Protein AF-A0A945M5W0-F1 (afdb_monomer_lite)

Radius of gyration: 27.06 Å; chains: 1; bounding box: 63×26×63 Å

Structure (mmCIF, N/CA/C/O backbone):
data_AF-A0A945M5W0-F1
#
_entry.id   AF-A0A945M5W0-F1
#
loop_
_atom_site.group_PDB
_atom_site.id
_atom_site.type_symbol
_atom_site.label_atom_id
_atom_site.label_alt_id
_atom_site.label_comp_id
_atom_site.label_asym_id
_atom_site.label_entity_id
_atom_site.label_seq_id
_atom_site.pdbx_PDB_ins_code
_atom_site.Cartn_x
_atom_site.Cartn_y
_atom_site.Cartn_z
_atom_site.occupancy
_atom_site.B_iso_or_equiv
_atom_site.auth_seq_id
_atom_site.auth_comp_id
_atom_site.auth_asym_id
_atom_site.auth_atom_id
_atom_site.pdbx_PDB_model_num
ATOM 1 N N . MET A 1 1 ? -5.757 -14.626 -13.364 1.00 66.06 1 MET A N 1
ATOM 2 C CA . MET A 1 1 ? -4.771 -13.659 -12.830 1.00 66.06 1 MET A CA 1
ATOM 3 C C . MET A 1 1 ? -3.350 -13.967 -13.310 1.00 66.06 1 MET A C 1
ATOM 5 O O . MET A 1 1 ? -2.745 -13.095 -13.914 1.00 66.06 1 MET A O 1
ATOM 9 N N . ASN A 1 2 ? -2.862 -15.208 -13.174 1.00 87.44 2 ASN A N 1
ATOM 10 C CA . ASN A 1 2 ? -1.479 -15.574 -13.539 1.00 87.44 2 ASN A CA 1
ATOM 11 C C . ASN A 1 2 ? -1.146 -15.412 -15.039 1.00 87.44 2 ASN A C 1
ATOM 13 O O . ASN A 1 2 ? -0.086 -14.895 -15.370 1.00 87.44 2 ASN A O 1
ATOM 17 N N . ALA A 1 3 ? -2.058 -15.782 -15.948 1.00 92.12 3 ALA A N 1
ATOM 18 C CA . ALA A 1 3 ? -1.812 -15.684 -17.393 1.00 92.12 3 ALA A CA 1
ATOM 19 C C . ALA A 1 3 ? -1.779 -14.235 -17.915 1.00 92.12 3 ALA A C 1
ATOM 21 O O . ALA A 1 3 ? -0.955 -13.905 -18.759 1.00 92.12 3 ALA A O 1
ATOM 22 N N . VAL A 1 4 ? -2.647 -13.361 -17.389 1.00 93.12 4 VAL A N 1
ATOM 23 C CA . VAL A 1 4 ? -2.713 -11.944 -17.795 1.00 93.12 4 VAL A CA 1
ATOM 24 C C . VAL A 1 4 ? -1.453 -11.203 -17.356 1.00 93.12 4 VAL A C 1
ATOM 26 O O . VAL A 1 4 ? -0.851 -10.489 -18.151 1.00 93.12 4 VAL A O 1
ATOM 29 N N . PHE A 1 5 ? -1.017 -11.419 -16.113 1.00 89.88 5 PHE A N 1
ATOM 30 C CA . PHE A 1 5 ? 0.229 -10.848 -15.607 1.00 89.88 5 PHE A CA 1
ATOM 31 C C . PHE A 1 5 ? 1.432 -11.305 -16.438 1.00 89.88 5 PHE A C 1
ATOM 33 O O . PHE A 1 5 ? 2.219 -10.481 -16.900 1.00 89.88 5 PHE A O 1
ATOM 40 N N . PHE A 1 6 ? 1.527 -12.613 -16.692 1.00 93.06 6 PHE A N 1
ATOM 41 C CA . PHE A 1 6 ? 2.590 -13.168 -17.521 1.00 93.06 6 PHE A CA 1
ATOM 42 C C . PHE A 1 6 ? 2.582 -12.581 -18.939 1.00 93.06 6 PHE A C 1
ATOM 44 O O . PHE A 1 6 ? 3.639 -12.229 -19.453 1.00 93.06 6 PHE A O 1
ATOM 51 N N . ALA A 1 7 ? 1.405 -12.405 -19.549 1.00 95.19 7 ALA A N 1
ATOM 52 C CA . ALA A 1 7 ? 1.280 -11.799 -20.871 1.00 95.19 7 ALA A CA 1
ATOM 53 C C . ALA A 1 7 ? 1.796 -10.351 -20.905 1.00 95.19 7 ALA A C 1
ATOM 55 O O . ALA A 1 7 ? 2.530 -10.000 -21.823 1.00 95.19 7 ALA A O 1
ATOM 56 N N . ILE A 1 8 ? 1.475 -9.524 -19.902 1.00 92.38 8 ILE A N 1
ATOM 57 C CA . ILE A 1 8 ? 1.952 -8.130 -19.834 1.00 92.38 8 ILE A CA 1
ATOM 58 C C . ILE A 1 8 ? 3.480 -8.084 -19.715 1.00 92.38 8 ILE A C 1
ATOM 60 O O . ILE A 1 8 ? 4.125 -7.321 -20.433 1.00 92.38 8 ILE A O 1
ATOM 64 N N . VAL A 1 9 ? 4.065 -8.930 -18.861 1.00 91.31 9 VAL A N 1
ATOM 65 C CA . VAL A 1 9 ? 5.526 -9.034 -18.715 1.00 91.31 9 VAL A CA 1
ATOM 66 C C . VAL A 1 9 ? 6.163 -9.493 -20.027 1.00 91.31 9 VAL A C 1
ATOM 68 O O . VAL A 1 9 ? 7.097 -8.858 -20.509 1.00 91.31 9 VAL A O 1
ATOM 71 N N . LEU A 1 10 ? 5.632 -10.548 -20.649 1.00 94.25 10 LEU A N 1
ATOM 72 C CA . LEU A 1 10 ? 6.146 -11.076 -21.913 1.00 94.25 10 LEU A CA 1
ATOM 73 C C . LEU A 1 10 ? 6.102 -10.019 -23.025 1.00 94.25 10 LEU A C 1
ATOM 75 O O . LEU A 1 10 ? 7.087 -9.833 -23.734 1.00 94.25 10 LEU A O 1
ATOM 79 N N . ILE A 1 11 ? 4.993 -9.285 -23.146 1.00 94.25 11 ILE A N 1
ATOM 80 C CA . ILE A 1 11 ? 4.850 -8.193 -24.117 1.00 94.25 11 ILE A CA 1
ATOM 81 C C . ILE A 1 11 ? 5.880 -7.093 -23.844 1.00 94.25 11 ILE A C 1
ATOM 83 O O . ILE A 1 11 ? 6.539 -6.649 -24.779 1.00 94.25 11 ILE A O 1
ATOM 87 N N . ALA A 1 12 ? 6.069 -6.676 -22.589 1.00 90.81 12 ALA A N 1
ATOM 88 C CA . ALA A 1 12 ? 7.044 -5.643 -22.238 1.00 90.81 12 ALA A CA 1
ATOM 89 C C . ALA A 1 12 ? 8.479 -6.041 -22.631 1.00 90.81 12 ALA A C 1
ATOM 91 O O . ALA A 1 12 ? 9.193 -5.243 -23.240 1.00 90.81 12 ALA A O 1
ATOM 92 N N . PHE A 1 13 ? 8.871 -7.291 -22.365 1.00 91.56 13 PHE A N 1
ATOM 93 C CA . PHE A 1 13 ? 10.170 -7.831 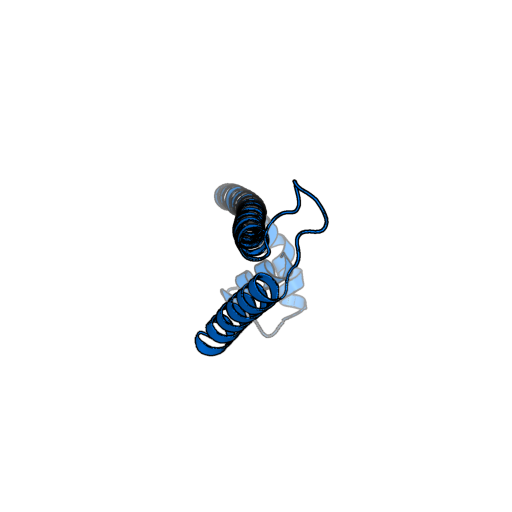-22.777 1.00 91.56 13 PHE A CA 1
ATOM 94 C C . PHE A 1 13 ? 10.314 -7.915 -24.301 1.00 91.56 13 PHE A C 1
ATOM 96 O O . PHE A 1 13 ? 11.343 -7.506 -24.834 1.00 91.56 13 PHE A O 1
ATOM 103 N N . LEU A 1 14 ? 9.293 -8.397 -25.018 1.00 94.12 14 LEU A N 1
ATOM 104 C CA . LEU A 1 14 ? 9.318 -8.470 -26.483 1.00 94.12 14 LEU A CA 1
ATOM 105 C C . LEU A 1 14 ? 9.420 -7.080 -27.123 1.00 94.12 14 LEU A C 1
ATOM 107 O O . LEU A 1 14 ? 10.178 -6.897 -28.072 1.00 94.12 14 LEU A O 1
ATOM 111 N N . VAL A 1 15 ? 8.704 -6.089 -26.587 1.00 91.31 15 VAL A N 1
ATOM 112 C CA . VAL A 1 15 ? 8.770 -4.698 -27.058 1.00 91.31 15 VAL A CA 1
ATOM 113 C C . VAL A 1 15 ? 10.143 -4.090 -26.779 1.00 91.31 15 VAL A C 1
ATOM 115 O O . VAL A 1 15 ? 10.696 -3.432 -27.659 1.00 91.31 15 VAL A O 1
ATOM 118 N N . ALA A 1 16 ? 10.716 -4.322 -25.595 1.00 89.69 16 ALA A N 1
ATOM 119 C CA . ALA A 1 16 ? 12.062 -3.858 -25.262 1.00 89.69 16 ALA A CA 1
ATOM 120 C C . ALA A 1 16 ? 13.122 -4.502 -26.169 1.00 89.69 16 ALA A C 1
ATOM 122 O O . ALA A 1 16 ? 13.976 -3.793 -26.694 1.00 89.69 16 ALA A O 1
ATOM 123 N N . ALA A 1 17 ? 13.020 -5.809 -26.427 1.00 89.75 17 ALA A N 1
ATOM 124 C CA . ALA A 1 17 ? 13.919 -6.539 -27.319 1.00 89.75 17 ALA A CA 1
ATOM 125 C C . ALA A 1 17 ? 13.802 -6.076 -28.779 1.00 89.75 17 ALA A C 1
ATOM 127 O O . ALA A 1 17 ? 14.815 -5.851 -29.439 1.00 89.75 17 ALA A O 1
ATOM 128 N N . PHE A 1 18 ? 12.578 -5.878 -29.280 1.00 91.38 18 PHE A N 1
ATOM 129 C CA . PHE A 1 18 ? 12.362 -5.356 -30.629 1.00 91.38 18 PHE A CA 1
ATOM 130 C C . PHE A 1 18 ? 12.930 -3.944 -30.765 1.00 91.38 18 PHE A C 1
ATOM 132 O O . PHE A 1 18 ? 13.687 -3.671 -31.694 1.00 91.38 18 PHE A O 1
ATOM 139 N N . ARG A 1 19 ? 12.645 -3.070 -29.788 1.00 87.56 19 ARG A N 1
ATOM 140 C CA . ARG A 1 19 ? 13.221 -1.723 -29.743 1.00 87.56 19 ARG A CA 1
ATOM 141 C C . ARG A 1 19 ? 14.740 -1.766 -29.680 1.00 87.56 19 ARG A C 1
ATOM 143 O O . ARG A 1 19 ? 15.353 -1.008 -30.409 1.00 87.56 19 ARG A O 1
ATOM 150 N N . GLN A 1 20 ? 15.342 -2.652 -28.888 1.00 86.50 20 GLN A N 1
ATOM 151 C CA . GLN A 1 20 ? 16.797 -2.796 -28.784 1.00 86.50 20 GLN A CA 1
ATOM 152 C C . GLN A 1 20 ? 17.451 -3.110 -30.137 1.00 86.50 20 GLN A C 1
ATOM 154 O O . GLN A 1 20 ? 18.525 -2.589 -30.421 1.00 86.50 20 GLN A O 1
ATOM 159 N N . LEU A 1 21 ? 16.814 -3.944 -30.964 1.00 84.25 21 LEU A N 1
ATOM 160 C CA . LEU A 1 21 ? 17.350 -4.357 -32.262 1.00 84.25 21 LEU A CA 1
ATOM 161 C C . LEU A 1 21 ? 17.160 -3.293 -33.353 1.00 84.25 21 LEU A C 1
ATOM 163 O O . LEU A 1 21 ? 18.017 -3.145 -34.219 1.00 84.25 21 LEU A O 1
ATOM 167 N N . THR A 1 22 ? 16.049 -2.552 -33.326 1.00 81.94 22 THR A N 1
ATOM 168 C CA . THR A 1 22 ? 15.758 -1.490 -34.307 1.00 81.94 22 THR A CA 1
ATOM 169 C C . THR A 1 22 ? 16.324 -0.122 -33.913 1.00 81.94 22 THR A C 1
ATOM 171 O O . THR A 1 22 ? 16.142 0.848 -34.647 1.00 81.94 22 THR A O 1
ATOM 174 N N . TRP A 1 23 ? 16.948 -0.009 -32.739 1.00 77.44 23 TRP A N 1
ATOM 175 C CA . TRP A 1 23 ? 17.454 1.252 -32.205 1.00 77.44 23 TRP A CA 1
ATOM 176 C C . TRP A 1 23 ? 18.842 1.581 -32.749 1.00 77.44 23 TRP A C 1
ATOM 178 O O . TRP A 1 23 ? 19.765 0.773 -32.670 1.00 77.44 23 TRP A O 1
ATOM 188 N N . ILE A 1 24 ? 18.996 2.809 -33.238 1.00 72.31 24 ILE A N 1
ATOM 189 C CA . ILE A 1 24 ? 20.288 3.403 -33.576 1.00 72.31 24 ILE A CA 1
ATOM 190 C C . ILE A 1 24 ? 20.570 4.445 -32.486 1.00 72.31 24 ILE A C 1
ATOM 192 O O . ILE A 1 24 ? 19.733 5.330 -32.291 1.00 72.31 24 ILE A O 1
ATOM 196 N N . PRO A 1 25 ? 21.684 4.348 -31.738 1.00 71.81 25 PRO A N 1
ATOM 197 C CA . PRO A 1 25 ? 22.001 5.325 -30.703 1.00 71.81 25 PRO A CA 1
ATOM 198 C C . PRO A 1 25 ? 22.198 6.707 -31.338 1.00 71.81 25 PRO A C 1
ATOM 200 O O . PRO A 1 25 ? 23.090 6.894 -32.161 1.00 71.81 25 PRO A O 1
ATOM 203 N N . VAL A 1 26 ? 21.332 7.657 -30.971 1.00 67.12 26 VAL A N 1
ATOM 204 C CA . VAL A 1 26 ? 21.420 9.068 -31.393 1.00 67.12 26 VAL A CA 1
ATOM 205 C C . VAL A 1 26 ? 22.448 9.829 -30.548 1.00 67.12 26 VAL A C 1
ATOM 207 O O . VAL A 1 26 ? 23.135 10.696 -31.077 1.00 67.12 26 VAL A O 1
ATOM 210 N N . ASP A 1 27 ? 22.621 9.435 -29.281 1.00 75.50 27 ASP A N 1
ATOM 211 C CA . ASP A 1 27 ? 23.532 10.057 -28.317 1.00 75.50 27 ASP A CA 1
ATOM 212 C C . ASP A 1 27 ? 24.395 9.001 -27.604 1.00 75.50 27 ASP A C 1
ATOM 214 O O . ASP A 1 27 ? 23.951 7.874 -27.369 1.00 75.50 27 ASP A O 1
ATOM 218 N N . LEU A 1 28 ? 25.622 9.379 -27.220 1.00 66.12 28 LEU A N 1
ATOM 219 C CA . LEU A 1 28 ? 26.600 8.512 -26.536 1.00 66.12 28 LEU A CA 1
ATOM 220 C C . LEU A 1 28 ? 26.149 8.070 -25.127 1.00 66.12 28 LEU A C 1
ATOM 222 O O . LEU A 1 28 ? 26.664 7.082 -24.613 1.00 66.12 28 LEU A O 1
ATOM 226 N N . ASP A 1 29 ? 25.201 8.795 -24.523 1.00 72.12 29 ASP A N 1
ATOM 227 C CA . ASP A 1 29 ? 24.698 8.592 -23.152 1.00 72.12 29 ASP A CA 1
ATOM 228 C C . ASP A 1 29 ? 23.225 8.119 -23.124 1.00 72.12 29 ASP A C 1
ATOM 230 O O . ASP A 1 29 ? 22.542 8.150 -22.099 1.00 72.12 29 ASP A O 1
ATOM 234 N N . ALA A 1 30 ? 22.683 7.703 -24.275 1.00 77.19 30 ALA A N 1
ATOM 235 C CA . ALA A 1 30 ? 21.305 7.235 -24.359 1.00 77.19 30 ALA A CA 1
ATOM 236 C C . ALA A 1 30 ? 21.147 5.857 -23.691 1.00 77.19 30 ALA A C 1
ATOM 238 O O . ALA A 1 30 ? 21.719 4.863 -24.141 1.00 77.19 30 ALA A O 1
ATOM 239 N N . LYS A 1 31 ? 20.302 5.786 -22.653 1.00 80.56 31 LYS A N 1
ATOM 240 C CA . LYS A 1 31 ? 19.946 4.528 -21.978 1.00 80.56 31 LYS A CA 1
ATOM 241 C C . LYS A 1 31 ? 19.346 3.527 -22.958 1.00 80.56 31 LYS A C 1
ATOM 243 O O . LYS A 1 31 ? 18.430 3.850 -23.719 1.00 80.56 31 LYS A O 1
ATOM 248 N N . THR A 1 32 ? 19.820 2.287 -22.897 1.00 86.75 32 THR A N 1
ATOM 249 C CA . THR A 1 32 ? 19.315 1.232 -23.782 1.00 86.75 32 THR A CA 1
ATOM 250 C C . THR A 1 32 ? 17.883 0.829 -23.404 1.00 86.75 32 THR A C 1
ATOM 252 O O . THR A 1 32 ? 17.529 0.856 -22.223 1.00 86.75 32 THR A O 1
ATOM 255 N N . PRO A 1 33 ? 17.033 0.418 -24.363 1.00 86.88 33 PRO A N 1
ATOM 256 C CA . PRO A 1 33 ? 15.684 -0.074 -24.076 1.00 86.88 33 PRO A CA 1
ATOM 257 C C . PRO A 1 33 ? 15.601 -1.144 -22.973 1.00 86.88 33 PRO A C 1
ATOM 259 O O . PRO A 1 33 ? 14.686 -1.097 -22.150 1.00 86.88 33 PRO A O 1
ATOM 262 N N . MET A 1 34 ? 16.557 -2.078 -22.913 1.00 87.50 34 MET A N 1
ATOM 263 C CA . MET A 1 34 ? 16.612 -3.102 -21.856 1.00 87.50 34 MET A CA 1
ATOM 264 C C . MET A 1 34 ? 17.013 -2.543 -20.483 1.00 87.50 34 MET A C 1
ATOM 266 O O . MET A 1 34 ? 16.492 -2.979 -19.453 1.00 87.50 34 MET A O 1
ATOM 270 N N . GLU A 1 35 ? 17.911 -1.562 -20.450 1.00 89.88 35 GLU A N 1
ATOM 271 C CA . GLU A 1 35 ? 18.295 -0.860 -19.224 1.00 89.88 35 GLU A CA 1
ATOM 272 C C . GLU A 1 35 ? 17.144 0.007 -18.699 1.00 89.88 35 GLU A C 1
ATOM 274 O O . GLU A 1 35 ? 16.823 -0.041 -17.513 1.00 89.88 35 GLU A O 1
ATOM 279 N N . ALA A 1 36 ? 16.454 0.728 -19.588 1.00 89.69 36 ALA A N 1
ATOM 280 C CA . ALA A 1 36 ? 15.281 1.526 -19.248 1.00 89.69 36 ALA A CA 1
ATOM 281 C C . ALA A 1 36 ? 14.139 0.661 -18.688 1.00 89.69 36 ALA A C 1
ATOM 283 O O . ALA A 1 36 ? 13.519 1.040 -17.695 1.00 89.69 36 ALA A O 1
ATOM 284 N N . LEU A 1 37 ? 13.899 -0.519 -19.277 1.00 91.19 37 LEU A N 1
ATOM 285 C CA . LEU A 1 37 ? 12.961 -1.513 -18.743 1.00 91.19 37 LEU A CA 1
ATOM 286 C C . LEU A 1 37 ? 13.352 -1.924 -17.316 1.00 91.19 37 LEU A C 1
ATOM 288 O O . LEU A 1 37 ? 12.516 -1.896 -16.417 1.00 91.19 37 LEU A O 1
ATOM 292 N N . SER A 1 38 ? 14.622 -2.278 -17.105 1.00 91.75 38 SER A N 1
ATOM 293 C CA . SER A 1 38 ? 15.120 -2.758 -15.811 1.00 91.75 38 SER A CA 1
ATOM 294 C C . SER A 1 38 ? 14.999 -1.694 -14.719 1.00 91.75 38 SER A C 1
ATOM 296 O O . SER A 1 38 ? 14.478 -1.980 -13.642 1.00 91.75 38 SER A O 1
ATOM 298 N N . ILE A 1 39 ? 15.414 -0.457 -15.006 1.00 94.31 39 ILE A N 1
ATOM 299 C CA . ILE A 1 39 ? 15.291 0.673 -14.073 1.00 94.31 39 ILE A CA 1
ATOM 300 C C . ILE A 1 39 ? 13.816 0.934 -13.756 1.00 94.31 39 ILE A C 1
ATOM 302 O O . ILE A 1 39 ? 13.443 0.975 -12.587 1.00 94.31 39 ILE A O 1
ATOM 306 N N . GLY A 1 40 ? 12.956 1.005 -14.778 1.00 93.31 40 GLY A N 1
ATOM 307 C CA . GLY A 1 40 ? 11.523 1.229 -14.583 1.00 93.31 40 GLY A CA 1
ATOM 308 C C . GLY A 1 40 ? 10.845 0.145 -13.737 1.00 93.31 40 GLY A C 1
ATOM 309 O O . GLY A 1 40 ? 9.969 0.455 -12.932 1.00 93.31 40 GLY A O 1
ATOM 310 N N . MET A 1 41 ? 11.266 -1.119 -13.866 1.00 92.75 41 MET A N 1
ATOM 311 C CA . MET A 1 41 ? 10.772 -2.215 -13.023 1.00 92.75 41 MET A CA 1
ATOM 312 C C . MET A 1 41 ? 11.177 -2.045 -11.555 1.00 92.75 41 MET A C 1
ATOM 314 O O . MET A 1 41 ? 10.342 -2.245 -10.670 1.00 92.75 41 MET A O 1
ATOM 318 N N . ILE A 1 42 ? 12.433 -1.677 -11.287 1.00 95.25 42 ILE A N 1
ATOM 319 C CA . ILE A 1 42 ? 12.929 -1.451 -9.922 1.00 95.25 42 ILE A CA 1
ATOM 320 C C . ILE A 1 42 ? 12.255 -0.230 -9.291 1.00 95.25 42 ILE A C 1
ATOM 322 O O . ILE A 1 42 ? 11.804 -0.317 -8.149 1.00 95.25 42 ILE A O 1
ATOM 326 N N . ASP A 1 43 ? 12.102 0.862 -10.037 1.00 96.44 43 ASP A N 1
ATOM 327 C CA . ASP A 1 43 ? 11.430 2.075 -9.561 1.00 96.44 43 ASP A CA 1
ATOM 328 C C . ASP A 1 43 ? 9.956 1.808 -9.235 1.00 96.44 43 ASP A C 1
ATOM 330 O O . ASP A 1 43 ? 9.466 2.201 -8.174 1.00 96.44 43 ASP A O 1
ATOM 334 N N . ALA A 1 44 ? 9.247 1.077 -10.102 1.00 94.56 44 ALA A N 1
ATOM 335 C CA . ALA A 1 44 ? 7.857 0.692 -9.863 1.00 94.56 44 ALA A CA 1
ATOM 336 C C . ALA A 1 44 ? 7.712 -0.215 -8.630 1.00 94.56 44 ALA A C 1
ATOM 338 O O . ALA A 1 44 ? 6.780 -0.043 -7.834 1.00 94.56 44 ALA A O 1
ATOM 339 N N . ALA A 1 45 ? 8.638 -1.161 -8.444 1.00 95.62 45 ALA A N 1
ATOM 340 C CA . ALA A 1 45 ? 8.678 -2.003 -7.254 1.00 95.62 45 ALA A CA 1
ATOM 341 C C . ALA A 1 45 ? 8.929 -1.165 -5.990 1.00 95.62 45 ALA A C 1
ATOM 343 O O . ALA A 1 45 ? 8.194 -1.303 -5.011 1.00 95.62 45 ALA A O 1
ATOM 344 N N . GLY A 1 46 ? 9.901 -0.250 -6.026 1.00 97.00 46 GLY A N 1
ATOM 345 C CA . GLY A 1 46 ? 10.209 0.664 -4.926 1.00 97.00 46 GLY A CA 1
ATOM 346 C C . GLY A 1 46 ? 9.015 1.538 -4.544 1.00 97.00 46 GLY A C 1
ATOM 347 O O . GLY A 1 46 ? 8.612 1.554 -3.382 1.00 97.00 46 GLY A O 1
ATOM 348 N N . ALA A 1 47 ? 8.380 2.182 -5.526 1.00 97.06 47 ALA A N 1
ATOM 349 C CA . ALA A 1 47 ? 7.191 3.004 -5.312 1.00 97.06 47 ALA A CA 1
ATOM 350 C C . ALA A 1 47 ? 6.036 2.207 -4.683 1.00 97.06 47 ALA A C 1
ATOM 352 O O . ALA A 1 47 ? 5.375 2.689 -3.760 1.00 97.06 47 ALA A O 1
ATOM 353 N N . SER A 1 48 ? 5.826 0.967 -5.135 1.00 96.94 48 SER A N 1
ATOM 354 C CA . SER A 1 48 ? 4.803 0.073 -4.578 1.00 96.94 48 SER A CA 1
ATOM 355 C C . SER A 1 48 ? 5.075 -0.261 -3.109 1.00 96.94 48 SER A C 1
ATOM 357 O O . SER A 1 48 ? 4.152 -0.245 -2.294 1.00 96.94 48 SER A O 1
ATOM 359 N N . VAL A 1 49 ? 6.337 -0.518 -2.745 1.00 97.38 49 VAL A N 1
ATOM 360 C CA . VAL A 1 49 ? 6.743 -0.780 -1.353 1.00 97.38 49 VAL A CA 1
ATOM 361 C C . VAL A 1 49 ? 6.552 0.461 -0.485 1.00 97.38 49 VAL A C 1
ATOM 363 O O . VAL A 1 49 ? 5.973 0.359 0.596 1.00 97.38 49 VAL A O 1
ATOM 366 N N . THR A 1 50 ? 6.978 1.636 -0.951 1.00 97.19 50 THR A N 1
ATOM 367 C CA . THR A 1 50 ? 6.788 2.899 -0.222 1.00 97.19 50 THR A CA 1
ATOM 368 C C . THR A 1 50 ? 5.309 3.174 0.038 1.00 97.19 50 THR A C 1
ATOM 370 O O . THR A 1 50 ? 4.939 3.510 1.164 1.00 97.19 50 THR A O 1
ATOM 373 N N . LEU A 1 51 ? 4.450 2.973 -0.966 1.00 97.44 51 LEU A N 1
ATOM 374 C CA . LEU A 1 51 ? 3.002 3.120 -0.821 1.00 97.44 51 LEU A CA 1
ATOM 375 C C . LEU A 1 51 ? 2.434 2.125 0.200 1.00 97.44 51 LEU A C 1
ATOM 377 O O . LEU A 1 51 ? 1.693 2.522 1.099 1.00 97.44 51 LEU A O 1
ATOM 381 N N . ALA A 1 52 ? 2.799 0.845 0.087 1.00 97.31 52 ALA A N 1
ATOM 382 C CA . ALA A 1 52 ? 2.327 -0.198 0.990 1.00 97.31 52 ALA A CA 1
ATOM 383 C C . ALA A 1 52 ? 2.731 0.080 2.445 1.00 97.31 52 ALA A C 1
ATOM 385 O O . ALA A 1 52 ? 1.884 0.008 3.332 1.00 97.31 52 ALA A O 1
ATOM 386 N N . ILE A 1 53 ? 3.989 0.459 2.695 1.00 97.06 53 ILE A N 1
ATOM 387 C CA 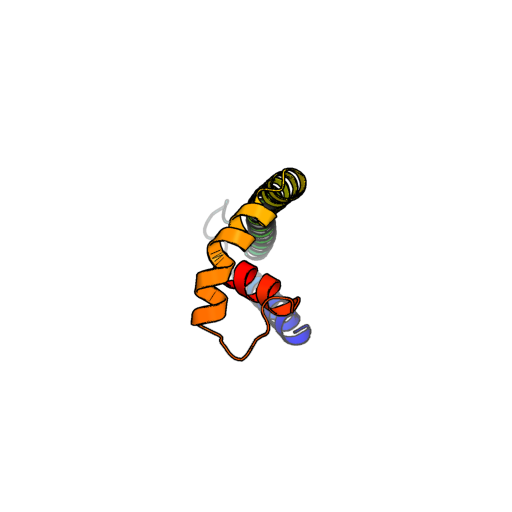. ILE A 1 53 ? 4.463 0.819 4.040 1.00 97.06 53 ILE A CA 1
ATOM 388 C C . ILE A 1 53 ? 3.725 2.052 4.567 1.00 97.06 53 ILE A C 1
ATOM 390 O O . ILE A 1 53 ? 3.323 2.056 5.729 1.00 97.06 53 ILE A O 1
ATOM 394 N N . GLY A 1 54 ? 3.496 3.068 3.729 1.00 95.94 54 GLY A N 1
ATOM 395 C CA . GLY A 1 54 ? 2.725 4.251 4.115 1.00 95.94 54 GLY A CA 1
ATOM 396 C C . GLY A 1 54 ? 1.315 3.892 4.592 1.00 95.94 54 GLY A C 1
ATOM 397 O O . GLY A 1 54 ? 0.900 4.303 5.675 1.00 95.94 54 GLY A O 1
ATOM 398 N N . LEU A 1 55 ? 0.605 3.058 3.829 1.00 97.12 55 LEU A N 1
ATOM 399 C CA . LEU A 1 55 ? -0.744 2.603 4.181 1.00 97.12 55 LEU A CA 1
ATOM 400 C C . LEU A 1 55 ? -0.751 1.706 5.426 1.00 97.12 55 LEU A C 1
ATOM 402 O O . LEU A 1 55 ? -1.578 1.899 6.317 1.00 97.12 55 LEU A O 1
ATOM 406 N N . VAL A 1 56 ? 0.185 0.758 5.525 1.00 96.81 56 VAL A N 1
ATOM 407 C CA . VAL A 1 56 ? 0.323 -0.121 6.699 1.00 96.81 56 VAL A CA 1
ATOM 408 C C . VAL A 1 56 ? 0.618 0.690 7.956 1.00 96.81 56 VAL A C 1
ATOM 410 O O . VAL A 1 56 ? 0.030 0.412 8.996 1.00 96.81 56 VAL A O 1
ATOM 413 N N . GLY A 1 57 ? 1.477 1.707 7.873 1.00 96.06 57 GLY A N 1
ATOM 414 C CA . GLY A 1 57 ? 1.803 2.578 9.001 1.00 96.06 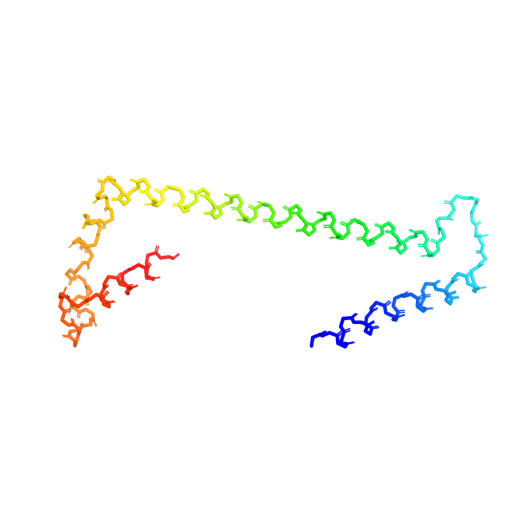57 GLY A CA 1
ATOM 415 C C . GLY A 1 57 ? 0.579 3.314 9.542 1.00 96.06 57 GLY A C 1
ATOM 416 O O . GLY A 1 57 ? 0.336 3.294 10.749 1.00 96.06 57 GLY A O 1
ATOM 417 N N . VAL A 1 58 ? -0.233 3.899 8.655 1.00 96.31 58 VAL A N 1
ATOM 418 C CA . VAL A 1 58 ? -1.484 4.569 9.045 1.00 96.31 58 VAL A CA 1
ATOM 419 C C . VAL A 1 58 ? -2.442 3.573 9.697 1.00 96.31 58 VAL A C 1
ATOM 421 O O . VAL A 1 58 ? -2.910 3.811 10.807 1.00 96.31 58 VAL A O 1
ATOM 424 N N . MET A 1 59 ? -2.687 2.421 9.071 1.00 96.44 59 MET A N 1
ATOM 425 C CA . MET A 1 59 ? -3.588 1.410 9.636 1.00 96.44 59 MET A CA 1
ATOM 426 C C . MET A 1 59 ? -3.090 0.876 10.983 1.00 96.44 59 MET A C 1
ATOM 428 O O . MET A 1 59 ? -3.882 0.725 11.909 1.00 96.44 59 MET A O 1
ATOM 432 N N . ALA A 1 60 ? -1.788 0.628 11.129 1.00 96.62 60 ALA A N 1
ATOM 433 C CA . ALA A 1 60 ? -1.193 0.179 12.383 1.00 96.62 60 ALA A CA 1
ATOM 434 C C . ALA A 1 60 ? -1.354 1.220 13.501 1.00 96.62 60 ALA A C 1
ATOM 436 O O . ALA A 1 60 ? -1.670 0.847 14.630 1.00 96.62 60 ALA A O 1
ATOM 437 N N . LEU A 1 61 ? -1.203 2.513 13.189 1.00 96.00 61 LEU A N 1
ATOM 438 C CA . LEU A 1 61 ? -1.455 3.605 14.131 1.00 96.00 61 LEU A CA 1
ATOM 439 C C . LEU A 1 61 ? -2.919 3.616 14.587 1.00 96.00 61 LEU A C 1
ATOM 441 O O . LEU A 1 61 ? -3.186 3.624 15.788 1.00 96.00 61 LEU A O 1
ATOM 445 N N . PHE A 1 62 ? -3.860 3.583 13.641 1.00 94.06 62 PHE A N 1
ATOM 446 C CA . PHE A 1 62 ? -5.292 3.593 13.947 1.00 94.06 62 PHE A CA 1
ATOM 447 C C . PHE A 1 62 ? -5.706 2.361 14.758 1.00 94.06 62 PHE A C 1
ATOM 449 O O . PHE A 1 62 ? -6.358 2.499 15.790 1.00 94.06 62 PHE A O 1
ATOM 456 N N . LEU A 1 63 ? -5.277 1.161 14.359 1.00 93.69 63 LEU A N 1
ATOM 457 C CA . LEU A 1 63 ? -5.554 -0.073 15.099 1.00 93.69 63 LEU A CA 1
ATOM 458 C C . LEU A 1 63 ? -4.921 -0.056 16.497 1.00 93.69 63 LEU A C 1
ATOM 460 O O . LEU A 1 63 ? -5.548 -0.497 17.459 1.00 93.69 63 LEU A O 1
ATOM 464 N N . GLY A 1 64 ? -3.702 0.471 16.629 1.00 94.94 64 GLY A N 1
ATOM 465 C CA . GLY A 1 64 ? -3.033 0.645 17.917 1.00 94.94 64 GLY A CA 1
ATOM 466 C C . GLY A 1 64 ? -3.805 1.582 18.845 1.00 94.94 64 GLY A C 1
ATOM 467 O O . GLY A 1 64 ? -4.080 1.221 19.989 1.00 94.94 64 GLY A O 1
ATOM 468 N N . LEU A 1 65 ? -4.226 2.745 18.341 1.00 94.06 65 LEU A N 1
ATOM 469 C CA . LEU A 1 65 ? -5.041 3.700 19.093 1.00 94.06 65 LEU A CA 1
ATOM 470 C C . LEU A 1 65 ? -6.387 3.092 19.505 1.00 94.06 65 LEU A C 1
ATOM 472 O O . LEU A 1 65 ? -6.791 3.232 20.658 1.00 94.06 65 LEU A O 1
ATOM 476 N N . MET A 1 66 ? -7.050 2.372 18.596 1.00 91.06 66 MET A N 1
ATOM 477 C CA . MET A 1 66 ? -8.313 1.689 18.884 1.00 91.06 66 MET A CA 1
ATOM 478 C C . MET A 1 66 ? -8.158 0.650 19.994 1.00 91.06 66 MET A C 1
ATOM 480 O O . MET A 1 66 ? -8.994 0.606 20.892 1.00 91.06 66 MET A O 1
ATOM 484 N N . LYS A 1 67 ? -7.060 -0.119 20.012 1.00 90.69 67 LYS A N 1
ATOM 485 C CA . LYS A 1 67 ? -6.776 -1.052 21.114 1.00 90.69 67 LYS A CA 1
ATOM 486 C C . LYS A 1 67 ? -6.584 -0.348 22.455 1.00 90.69 67 LYS A C 1
ATOM 488 O O . LYS A 1 67 ? -7.046 -0.854 23.475 1.00 90.69 67 LYS A O 1
ATOM 493 N N . VAL A 1 68 ? -5.931 0.814 22.474 1.00 94.00 68 VAL A N 1
ATOM 494 C CA . VAL A 1 68 ? -5.784 1.618 23.700 1.00 94.00 68 VAL A CA 1
ATOM 495 C C . VAL A 1 68 ? -7.142 2.159 24.161 1.00 94.00 68 VAL A C 1
ATOM 497 O O . VAL A 1 68 ? -7.465 2.073 25.344 1.00 94.00 68 VAL A O 1
ATOM 500 N N . ALA A 1 69 ? -7.966 2.663 23.239 1.00 89.50 69 ALA A N 1
ATOM 501 C CA . ALA A 1 69 ? -9.316 3.143 23.535 1.00 89.50 69 ALA A CA 1
ATOM 502 C C . ALA A 1 69 ? -10.239 2.021 24.048 1.00 89.50 69 ALA A C 1
ATOM 504 O O . ALA A 1 69 ? -11.057 2.247 24.943 1.00 89.50 69 ALA A O 1
ATOM 505 N N . GLU A 1 70 ? -10.096 0.808 23.515 1.00 87.94 70 GLU A N 1
ATOM 506 C CA . GLU A 1 70 ? -10.833 -0.377 23.954 1.00 87.94 70 GLU A CA 1
ATOM 507 C C . GLU A 1 70 ? -10.407 -0.798 25.363 1.00 87.94 70 GLU A C 1
ATOM 509 O O . GLU A 1 70 ? -11.259 -0.945 26.240 1.00 87.94 70 GLU A O 1
ATOM 514 N N . ALA A 1 71 ? -9.097 -0.887 25.617 1.00 91.12 71 ALA A N 1
ATOM 515 C CA . ALA A 1 71 ? -8.554 -1.196 26.939 1.00 91.12 71 ALA A CA 1
ATOM 516 C C . ALA A 1 71 ? -8.941 -0.145 27.998 1.00 91.12 71 ALA A C 1
ATOM 518 O O . ALA A 1 71 ? -9.162 -0.487 29.157 1.00 91.12 71 ALA A O 1
ATOM 519 N N . GLY A 1 72 ? -9.070 1.124 27.600 1.00 91.69 72 GLY A N 1
ATOM 520 C CA . GLY A 1 72 ? -9.548 2.215 28.454 1.00 91.69 72 GLY A CA 1
ATOM 521 C C . GLY A 1 72 ? -11.067 2.255 28.661 1.00 91.69 72 GLY A C 1
ATOM 522 O O . GLY A 1 72 ? -11.559 3.149 29.345 1.00 91.69 72 GLY A O 1
ATOM 523 N N . GLY A 1 73 ? -11.834 1.338 28.060 1.00 87.31 73 GLY A N 1
ATOM 524 C CA . GLY A 1 73 ? -13.297 1.300 28.159 1.00 87.31 73 GLY A CA 1
ATOM 525 C C . GLY A 1 73 ? -14.023 2.406 27.382 1.00 87.31 73 GLY A C 1
ATOM 526 O O . GLY A 1 73 ? -15.251 2.493 27.448 1.00 87.31 73 GLY A O 1
ATOM 527 N N . LEU A 1 74 ? -13.305 3.229 26.608 1.00 86.94 74 LEU A N 1
ATOM 528 C CA . LEU A 1 74 ? -13.878 4.338 25.840 1.00 86.94 74 LEU A CA 1
ATOM 529 C C . LEU A 1 74 ? -14.864 3.830 24.780 1.00 86.94 74 LEU A C 1
ATOM 531 O O . LEU A 1 74 ? -15.947 4.394 24.630 1.00 86.94 74 LEU A O 1
ATOM 535 N N . LEU A 1 75 ? -14.540 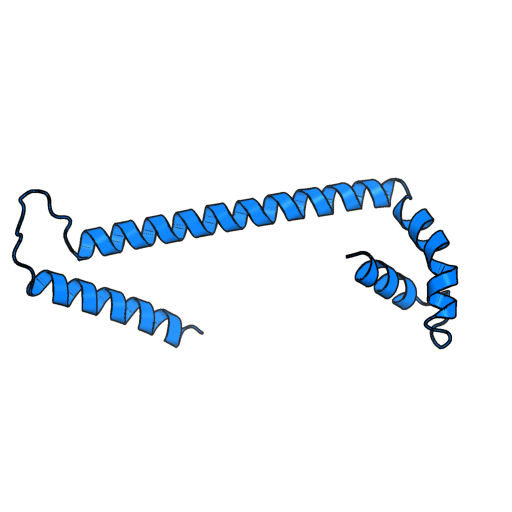2.716 24.110 1.00 83.06 75 LEU A N 1
ATOM 536 C CA . LEU A 1 75 ? -15.449 2.072 23.153 1.00 83.06 75 LEU A CA 1
ATOM 537 C C . LEU A 1 75 ? -16.780 1.663 23.805 1.00 83.06 75 LEU A C 1
ATOM 539 O O . LEU A 1 75 ? -17.838 1.850 23.208 1.00 83.06 75 LEU A O 1
ATOM 543 N N . ALA A 1 76 ? -16.753 1.155 25.041 1.00 82.00 76 ALA A N 1
ATOM 544 C CA . ALA A 1 76 ? -17.963 0.746 25.755 1.00 82.00 76 ALA A CA 1
ATOM 545 C C . ALA A 1 76 ? -18.854 1.945 26.127 1.00 82.00 76 ALA A C 1
ATOM 547 O O . ALA A 1 76 ? -20.084 1.848 26.080 1.00 82.00 76 ALA A O 1
ATOM 548 N N . ILE A 1 77 ? -18.244 3.086 26.463 1.00 86.06 77 ILE A N 1
ATOM 549 C CA . ILE A 1 77 ? -18.958 4.340 26.736 1.00 86.06 77 ILE A CA 1
ATOM 550 C C . ILE A 1 77 ? -19.627 4.850 25.456 1.00 86.06 77 ILE A C 1
ATOM 552 O O . ILE A 1 77 ? -20.824 5.136 25.467 1.00 86.06 77 ILE A O 1
ATOM 556 N N . ILE A 1 78 ? -18.890 4.907 24.344 1.00 83.06 78 ILE A N 1
ATOM 557 C CA . ILE A 1 78 ? -19.425 5.345 23.046 1.00 83.06 78 ILE A CA 1
ATOM 558 C C . ILE A 1 78 ? -20.576 4.432 22.609 1.00 83.06 78 ILE A C 1
ATOM 560 O O . ILE A 1 78 ? -21.652 4.921 22.268 1.00 83.06 78 ILE A O 1
ATOM 564 N N . ALA A 1 79 ? -20.400 3.111 22.706 1.00 77.50 79 ALA A N 1
ATOM 565 C CA . ALA A 1 79 ? -21.439 2.144 22.366 1.00 77.50 79 ALA A CA 1
ATOM 566 C C . ALA A 1 79 ? -22.719 2.356 23.189 1.00 77.50 79 ALA A C 1
ATOM 568 O O . ALA A 1 79 ? -23.815 2.342 22.632 1.00 77.50 79 ALA A O 1
ATOM 569 N N . ARG A 1 80 ? -22.602 2.615 24.500 1.00 80.69 80 ARG A N 1
ATOM 570 C CA . ARG A 1 80 ? -23.754 2.919 25.366 1.00 80.69 80 ARG A CA 1
ATOM 571 C C . ARG A 1 80 ? -24.468 4.211 24.975 1.00 80.69 80 ARG A C 1
ATOM 573 O O . ARG A 1 80 ? -25.696 4.239 25.016 1.00 80.69 80 ARG A O 1
ATOM 580 N N . THR A 1 81 ? -23.728 5.240 24.575 1.00 83.56 81 THR A N 1
ATOM 581 C CA . THR A 1 81 ? -24.292 6.530 24.146 1.00 83.56 81 THR A CA 1
ATOM 582 C C . THR A 1 81 ? -25.011 6.432 22.800 1.00 83.56 81 THR A C 1
ATOM 584 O O . THR A 1 81 ? -26.057 7.050 22.619 1.00 83.56 81 THR A O 1
ATOM 587 N N . VAL A 1 82 ? -24.493 5.633 21.863 1.00 80.75 82 VAL A N 1
ATOM 588 C CA . VAL A 1 82 ? -25.076 5.458 20.517 1.00 80.75 82 VAL A CA 1
ATOM 589 C C . VAL A 1 82 ? -26.235 4.447 20.511 1.00 80.75 82 VAL A C 1
ATOM 591 O O . VAL A 1 82 ? -27.148 4.546 19.689 1.00 80.75 82 VAL A O 1
ATOM 594 N N . ARG A 1 83 ? -26.264 3.513 21.471 1.00 77.00 83 ARG A N 1
ATOM 595 C CA . ARG A 1 83 ? -27.321 2.499 21.648 1.00 77.00 83 ARG A CA 1
ATOM 596 C C . ARG A 1 83 ? -28.766 3.020 21.506 1.00 77.00 83 ARG A C 1
ATOM 598 O O . ARG A 1 83 ? -29.511 2.398 20.750 1.00 77.00 83 ARG A O 1
ATOM 605 N N . PRO A 1 84 ? -29.209 4.109 22.171 1.00 82.31 84 PRO A N 1
ATOM 606 C CA . PRO A 1 84 ? -30.592 4.588 22.055 1.00 82.31 84 PRO A CA 1
ATOM 607 C C . PRO A 1 84 ? -30.977 5.030 20.638 1.00 82.31 84 PRO A C 1
ATOM 609 O O . PRO A 1 84 ? -32.123 4.840 20.234 1.00 82.31 84 PRO A O 1
ATOM 612 N N . LEU A 1 85 ? -30.034 5.582 19.868 1.00 82.56 85 LEU A N 1
ATOM 613 C CA . LEU A 1 85 ? -30.266 5.952 18.471 1.00 82.56 85 LEU A CA 1
ATOM 614 C C . LEU A 1 85 ? -30.484 4.698 17.610 1.00 82.56 85 LEU A C 1
ATOM 616 O O . LEU A 1 85 ? -31.417 4.645 16.814 1.00 82.56 85 LEU A O 1
ATOM 620 N N . MET A 1 86 ? -29.656 3.671 17.810 1.00 77.31 86 MET A N 1
ATOM 621 C CA . MET A 1 86 ? -29.668 2.449 16.999 1.00 77.31 86 MET A CA 1
ATOM 622 C C . MET A 1 86 ? -30.878 1.560 17.269 1.00 77.31 86 MET A C 1
ATOM 624 O O . MET A 1 86 ? -31.465 1.045 16.326 1.00 77.31 86 MET A O 1
ATOM 628 N N . VAL A 1 87 ? -31.315 1.445 18.527 1.00 79.62 87 VAL A N 1
ATOM 629 C CA . VAL A 1 87 ? -32.570 0.747 18.868 1.00 79.62 87 VAL A CA 1
ATOM 630 C C . VAL A 1 87 ? -33.781 1.453 18.246 1.00 79.62 87 VAL A C 1
ATOM 632 O O . VAL A 1 87 ? -34.758 0.805 17.888 1.00 79.62 87 VAL A O 1
ATOM 635 N N . ARG A 1 88 ? -33.723 2.781 18.078 1.00 80.88 88 ARG A N 1
ATOM 636 C CA . ARG A 1 88 ? -34.789 3.549 17.423 1.00 80.88 88 ARG A CA 1
ATOM 637 C C . ARG A 1 88 ? -34.764 3.427 15.895 1.00 80.88 88 ARG A C 1
ATOM 639 O O . ARG A 1 88 ? -35.831 3.420 15.291 1.00 80.88 88 ARG A O 1
ATOM 646 N N . LEU A 1 89 ? -33.581 3.362 15.279 1.00 80.88 89 LEU A N 1
ATOM 647 C CA . LEU A 1 89 ? -33.419 3.192 13.827 1.00 80.88 89 LEU A CA 1
ATOM 648 C C . LEU A 1 89 ? -33.676 1.751 13.361 1.00 80.88 89 LEU A C 1
ATOM 650 O O . LEU A 1 89 ? -34.209 1.557 12.273 1.00 80.88 89 LEU A O 1
ATOM 654 N N . PHE A 1 90 ? -33.323 0.760 14.184 1.00 79.19 90 PHE A N 1
ATOM 655 C CA . PHE A 1 90 ? -33.451 -0.670 13.892 1.00 79.19 90 PHE A CA 1
ATOM 656 C C . PHE A 1 90 ? -34.224 -1.393 15.010 1.00 79.19 90 PHE A C 1
ATOM 658 O O . PHE A 1 90 ? -33.627 -2.137 15.793 1.00 79.19 90 PHE A O 1
ATOM 665 N N . PRO A 1 91 ? -35.551 -1.187 15.102 1.00 72.75 91 PRO A N 1
ATOM 666 C CA . PRO A 1 91 ? -36.384 -1.749 16.169 1.00 72.75 91 PRO A CA 1
ATOM 667 C C . PRO A 1 91 ? -36.485 -3.285 16.142 1.00 72.75 91 PRO A C 1
ATOM 669 O O . PRO A 1 91 ? -36.756 -3.888 17.177 1.00 72.75 91 PRO A O 1
ATOM 672 N N . ASP A 1 92 ? -36.223 -3.920 14.994 1.00 74.44 92 ASP A N 1
ATOM 673 C CA . ASP A 1 92 ? -36.268 -5.381 14.831 1.00 74.44 92 ASP A CA 1
ATOM 674 C C . ASP A 1 92 ? -35.027 -6.108 15.385 1.00 74.44 92 ASP A C 1
ATOM 676 O O . ASP A 1 92 ? -35.014 -7.338 15.465 1.00 74.44 92 ASP A O 1
ATOM 680 N N . VAL A 1 93 ? -33.969 -5.383 15.776 1.00 68.81 93 VAL A N 1
ATOM 681 C CA . VAL A 1 93 ? -32.742 -5.977 16.330 1.00 68.81 93 VAL A CA 1
ATOM 682 C C . VAL A 1 93 ? -32.705 -5.759 17.848 1.00 68.81 93 VAL A C 1
ATOM 684 O O . VAL A 1 93 ? -32.546 -4.621 18.300 1.00 68.81 93 VAL A O 1
ATOM 687 N N . PRO A 1 94 ? -32.806 -6.829 18.665 1.00 65.19 94 PRO A N 1
ATOM 688 C CA . PRO A 1 94 ? -32.771 -6.723 20.119 1.00 65.19 94 PRO A CA 1
ATOM 689 C C . PRO A 1 94 ? -31.486 -6.052 20.605 1.00 65.19 94 PRO A C 1
ATOM 691 O O . PRO A 1 94 ? -30.389 -6.340 20.123 1.00 65.19 94 PRO A O 1
ATOM 694 N N . ALA A 1 95 ? -31.612 -5.190 21.612 1.00 61.53 95 ALA A N 1
ATOM 695 C CA . ALA A 1 95 ? -30.521 -4.344 22.087 1.00 61.53 95 ALA A CA 1
ATOM 696 C C . ALA A 1 95 ? -29.329 -5.113 22.700 1.00 61.53 95 ALA A C 1
ATOM 698 O O . ALA A 1 95 ? -28.270 -4.513 22.902 1.00 61.53 95 ALA A O 1
ATOM 699 N N . ASP A 1 96 ? -29.501 -6.400 23.016 1.00 64.38 96 ASP A N 1
ATOM 700 C CA . ASP A 1 96 ? -28.474 -7.291 23.579 1.00 64.38 96 ASP A CA 1
ATOM 701 C C . ASP A 1 96 ? -27.852 -8.228 22.526 1.00 64.38 96 ASP A C 1
ATOM 703 O O . ASP A 1 96 ? -27.005 -9.060 22.849 1.00 64.38 96 ASP A O 1
ATOM 707 N N . HIS A 1 97 ? -28.243 -8.104 21.252 1.00 63.78 97 HIS A N 1
ATOM 708 C CA . HIS A 1 97 ? -27.691 -8.937 20.190 1.00 63.78 97 HIS A CA 1
ATOM 709 C C . HIS A 1 97 ? -26.305 -8.417 19.752 1.00 63.78 97 HIS A C 1
ATOM 711 O O . HIS A 1 97 ? -26.181 -7.234 19.414 1.00 63.78 97 HIS A O 1
ATOM 717 N N . PRO A 1 98 ? -25.262 -9.270 19.662 1.00 63.78 98 PRO A N 1
ATOM 718 C CA . PRO A 1 98 ? -23.908 -8.862 19.257 1.00 63.78 98 PRO A CA 1
ATOM 719 C C . PRO A 1 98 ? -23.841 -8.170 17.880 1.00 63.78 98 PRO A C 1
ATOM 721 O O . PRO A 1 98 ? -22.926 -7.389 17.621 1.00 63.78 98 PRO A O 1
ATOM 724 N N . ALA A 1 99 ? -24.846 -8.373 17.019 1.00 66.38 99 ALA A N 1
ATOM 725 C CA . ALA A 1 99 ? -24.984 -7.657 15.746 1.00 66.38 99 ALA A CA 1
ATOM 726 C C . ALA A 1 99 ? -25.172 -6.134 15.901 1.00 66.38 99 ALA A C 1
ATOM 728 O O . ALA A 1 99 ? -24.733 -5.383 15.034 1.00 66.38 99 ALA A O 1
ATOM 729 N N . MET A 1 100 ? -25.771 -5.658 17.000 1.00 68.19 100 MET A N 1
ATOM 730 C CA . MET A 1 100 ? -25.931 -4.220 17.252 1.00 68.19 100 MET A CA 1
ATOM 731 C C . MET A 1 100 ? -24.568 -3.540 17.449 1.00 68.19 100 MET A C 1
ATOM 733 O O . MET A 1 100 ? -24.330 -2.458 16.919 1.00 68.19 100 MET A O 1
ATOM 737 N N . GLY A 1 101 ? -23.638 -4.212 18.140 1.00 65.50 101 GLY A N 1
ATOM 738 C CA . GLY A 1 101 ? -22.259 -3.743 18.302 1.00 65.50 101 GLY A CA 1
ATOM 739 C C . GLY A 1 101 ? -21.491 -3.703 16.978 1.00 65.50 101 GLY A C 1
ATOM 740 O O . GLY A 1 101 ? -20.809 -2.721 16.698 1.00 65.50 101 GLY A O 1
ATOM 741 N N . ALA A 1 102 ? -21.664 -4.720 16.128 1.00 67.06 102 ALA A N 1
ATOM 742 C CA . ALA A 1 102 ? -21.059 -4.752 14.796 1.00 67.06 102 ALA A CA 1
ATOM 743 C C . ALA A 1 102 ? -21.592 -3.638 13.871 1.00 67.06 102 ALA A C 1
ATOM 745 O O . ALA A 1 102 ? -20.807 -3.028 13.148 1.00 67.06 102 ALA A O 1
ATOM 746 N N . MET A 1 103 ? -22.894 -3.324 13.921 1.00 73.31 103 MET A N 1
ATOM 747 C CA . MET A 1 103 ? -23.487 -2.216 13.154 1.00 73.31 103 MET A CA 1
ATOM 748 C C . MET A 1 103 ? -22.999 -0.844 13.630 1.00 73.31 103 MET A C 1
ATOM 750 O O . MET A 1 103 ? -22.675 0.005 12.804 1.00 73.31 103 MET A O 1
ATOM 754 N N . ILE A 1 104 ? -22.905 -0.631 14.949 1.00 66.81 104 ILE A N 1
ATOM 755 C CA . ILE A 1 104 ? -22.349 0.606 15.524 1.00 66.81 104 ILE A CA 1
ATOM 756 C C . ILE A 1 104 ? -20.905 0.799 15.066 1.00 66.81 104 ILE A C 1
ATOM 758 O O . ILE A 1 104 ? -20.547 1.889 14.627 1.00 66.81 104 ILE A O 1
ATOM 762 N N . LEU A 1 105 ? -20.089 -0.254 15.123 1.00 68.94 105 LEU A N 1
ATOM 763 C CA . LEU A 1 105 ? -18.690 -0.188 14.709 1.00 68.94 105 LEU A CA 1
ATOM 764 C C . LEU A 1 105 ? -18.544 0.143 13.216 1.00 68.94 105 LEU A C 1
ATOM 766 O O . LEU A 1 105 ? -17.693 0.948 12.865 1.00 68.94 105 LEU A O 1
ATOM 770 N N . ASN A 1 106 ? -19.392 -0.429 12.355 1.00 73.94 106 ASN A N 1
ATOM 771 C CA . ASN A 1 106 ? -19.357 -0.173 10.912 1.00 73.94 106 ASN A CA 1
ATOM 772 C C . ASN A 1 106 ? -19.806 1.256 10.552 1.00 73.94 106 ASN A C 1
ATOM 774 O O . ASN A 1 106 ? -19.241 1.858 9.653 1.00 73.94 106 ASN A O 1
ATOM 778 N N . ILE A 1 107 ? -20.779 1.821 11.279 1.00 64.62 107 ILE A N 1
ATOM 779 C CA . ILE A 1 107 ? -21.214 3.225 11.116 1.00 64.62 107 ILE A CA 1
ATOM 780 C C . ILE A 1 107 ? -20.194 4.226 11.690 1.00 64.62 107 ILE A C 1
ATOM 782 O O . ILE A 1 107 ? -20.203 5.396 11.317 1.00 64.62 107 ILE A O 1
ATOM 786 N N . SER A 1 108 ? -19.328 3.784 12.605 1.00 53.25 108 SER A N 1
ATOM 787 C CA . SER A 1 108 ? -18.268 4.614 13.196 1.00 53.25 108 SER A CA 1
ATOM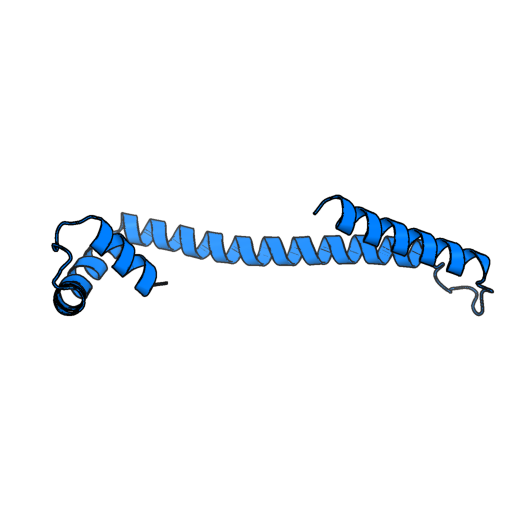 788 C C . SER A 1 108 ? -16.974 4.644 12.366 1.00 53.25 108 SER A C 1
ATOM 790 O O . SER A 1 108 ? -16.047 5.356 12.754 1.00 53.25 108 SER A O 1
ATOM 792 N N . ALA A 1 109 ? -16.886 3.836 11.301 1.00 52.69 109 ALA A N 1
ATOM 793 C CA . ALA A 1 109 ? -15.756 3.771 10.370 1.00 52.69 109 ALA A CA 1
ATOM 794 C C . ALA A 1 109 ? -15.925 4.786 9.231 1.00 52.69 109 ALA A C 1
ATOM 796 O O . ALA A 1 109 ? -14.893 5.369 8.829 1.00 52.69 109 ALA A O 1
#

Secondary structure (DSSP, 8-state):
-HHHHHHHHHHHHHHHHHHHHH---SSTTPPPHHHHHHHHHHHHHHHHHHHHHHHHHHHHHHHHHHHHHHHTTHHHHHHHHHHHHHHHH-TTS-TTSHHHHHHHHHHT-

pLDDT: mean 84.42, std 11.35, range [52.69, 97.44]

Foldseek 3Di:
DVVVVVVVVVVLVVVLVVCQVPDDDPDPPDQRSVRVSVVVVVVVVVVVVVVVVVVVVVVVVVVVVVVVCVVVCVLVVVLVVCLVVQCVVCVVDDSPDVVSSVVSVVVVD

Sequence (109 aa):
MNAVFFAIVLIAFLVAAFRQLTWIPVDLDAKTPMEALSIGMIDAAGASVTLAIGLVGVMALFLGLMKVAEAGGLLAIIARTVRPLMVRLFPDVPADHPAMGAMILNISA

=== Feature glossary ===
The record interleaves many kinds of information about one protein. Here is each kind framed as the question it answers.

Q: Are the domains correctly placed relative to each other?
A: Predicted aligned error is AlphaFold's pairwise confidence. Unlike pLDDT (per-residue), PAE is per-residue-pair and captures whether two parts of the structure are correctly placed relative to each other. Units are ångströms of expected positional error.

Q: Which residues are in helices, strands, or loops?
A: Eight-state secondary structure (DSSP): H is the canonical α-helix, G the tighter 3₁₀-helix, I the wider π-helix; E/B are β-structure, T and S are turns and bends, and '-' is everything else. DSSP derives these from the pattern of main-chain N–H···O=C hydrogen bonds, not from the sequence.

Q: What if only a Cα trace is available?
A: P-SEA three-state annotation labels each residue as helix, strand, or coil based purely on the geometry of the Cα trace. It serves as a fallback when the full backbone (and thus DSSP) is unavailable.

Q: What are the backbone torsion angles?
A: φ (phi) and ψ (psi) are the two rotatable backbone dihedrals per residue: φ is the C(i-1)–N–Cα–C torsion, ψ is the N–Cα–C–N(i+1) torsion, both in degrees on (−180°, 180°]. α-helical residues cluster near (−60°, −45°); β-strand residues near (−120°, +130°). A Ramachandran plot is simply a scatter of (φ, ψ) for every residue.

Q: What known structures does this most resemble?
A: Structural nearest neighbors (via Foldseek easy-search vs the PDB). Reported per hit: target PDB id, E-value, and alignment TM-score. A TM-score above ~0.5 is the conventional threshold for 'same fold'.

Q: What family and function is it annotated with?
A: Database cross-references. InterPro integrates a dozen domain/family signature databases into unified entries with residue-range hits. GO terms attach function/process/location labels with evidence codes. CATH codes position the fold in a four-level structural taxonomy. Organism is the NCBI-taxonomy species name.

Q: Which residues are buried vs exposed?
A: Solvent accessibility: the surface area of each residue that a 1.4 Å water probe can touch, in Å². When only backbone atoms are present the absolute values are lower than full-atom SASA (side chains contribute most of the area) and are flagged as backbone-only.

Q: What do the diagnostic plots show?
A: Three diagnostic plots accompany the record. The Cα contact map visualizes the tertiary structure as a 2D adjacency matrix (8 Å cutoff, sequence-local contacts suppressed). The Ramachandran plot shows the distribution of backbone (φ, ψ) torsions, with points in the α and β basins reflecting secondary structure content. The PAE plot shows AlphaFold's inter-residue confidence as a color matrix.

Q: What is the amino-acid chain?
A: The amino-acid sequence is the protein's primary structure: the linear order of residues from the N-terminus to the C-terminus, written in one-letter code. Everything else here — the 3D coordinates, the secondary structure, the domain annotations — is ultimately a consequence of this string.

Q: What do the rendered images show?
A: The six renders are orthographic views along the three Cartesian axes in both directions. Representation (cartoon, sticks, or sur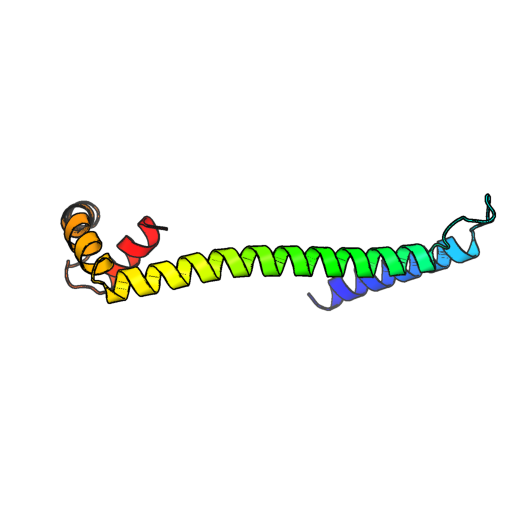face) and color scheme (sequence-rainbow or by-chain) vary across proteins so the training set covers all the common visualization conventions.

Q: Where is each backbone atom in 3D?
A: The mmCIF table is the protein's shape written out atom by atom. For each backbone N, Cα, C, and carbonyl O, it records an (x, y, z) coordinate triple in Å plus the residue type, chain letter, and residue number.

Q: How mobile is each atom in the crystal?
A: For experimental (PDB) structures, the B-factor (temperature factor) quantifies the positional spread of each atom in the crystal — a combination of thermal vibration and static disorder — in units of Å². High B-factors mark flexible loops or poorly resolved regions; low B-factors mark the rigid, well-ordered core.

Q: How big and how compact is the whole molecule?
A: Three whole-structure scalars: the radius of gyration (RMS distance of Cα from centroid, in Å), the count of Cα–Cα contacts (pairs closer than 8 Å and separated by more than four residues in sequence — i.e. tertiary, not local, contacts), and the bounding-box dimensions. Together they distinguish compact globular folds from extended fibres or disordered chains.

Q: What does the local fold look like, residue by residue?
A: A 3Di character summarizes, for each residue, the relative orientation of the Cα frame of its nearest spatial neighbor. Because it encodes fold topology rather than chemistry, 3Di alignments detect remote structural similarity that sequence alignment misses.

Q: How confident is the AlphaFold model at each residue?
A: For AlphaFold models, the B-factor field carries pLDDT — the model's own estimate of local accuracy on a 0–100 scale. Regions with pLDDT<50 should be treated as essentially unmodeled; they often correspond to intrinsically disordered segments.